Protein AF-A0A1H6WSH9-F1 (afdb_monomer_lite)

Organism: NCBI:txid667676

Radius of gyration: 18.74 Å; chains: 1; bounding box: 51×34×39 Å

pLDDT: mean 75.66, std 18.36, range [35.94, 97.19]

Sequence (98 aa):
MLVAEIARTTGPAGRFTRIPMADYVTALEEAQLPHDVIGLLRCLFTEMLDGRNASVRDGVLRTLGRRPREFGDQARATVVTDVRTPAVEQRNGNGRKL

Structure (mmCIF, N/CA/C/O backbone):
data_AF-A0A1H6WSH9-F1
#
_entry.id   AF-A0A1H6WSH9-F1
#
loop_
_atom_site.group_PDB
_atom_site.id
_atom_site.type_symbol
_atom_site.label_atom_id
_atom_site.label_alt_id
_atom_site.label_comp_id
_atom_site.label_asym_id
_atom_site.label_entity_id
_atom_site.label_seq_id
_atom_site.pdbx_PDB_ins_code
_atom_site.Cartn_x
_atom_site.Cartn_y
_atom_site.Cartn_z
_atom_site.occupancy
_atom_site.B_iso_or_equiv
_atom_site.auth_seq_id
_atom_site.auth_comp_id
_atom_site.auth_asym_id
_atom_site.auth_atom_id
_atom_site.pdbx_PDB_model_num
ATOM 1 N N . MET A 1 1 ? 12.318 7.434 -5.426 1.00 62.56 1 MET A N 1
ATOM 2 C CA . MET A 1 1 ? 11.757 6.090 -5.698 1.00 62.56 1 MET A CA 1
ATOM 3 C C . MET A 1 1 ? 10.289 6.059 -5.306 1.00 62.56 1 MET A C 1
ATOM 5 O O . MET A 1 1 ? 10.003 6.393 -4.180 1.00 62.56 1 MET A O 1
ATOM 9 N N . LEU A 1 2 ? 9.361 5.713 -6.196 1.00 65.81 2 LEU A N 1
ATOM 10 C CA . LEU A 1 2 ? 7.900 5.707 -5.975 1.00 65.81 2 LEU A CA 1
ATOM 11 C C . LEU A 1 2 ? 7.279 7.010 -5.437 1.00 65.81 2 LEU A C 1
ATOM 13 O O . LEU A 1 2 ? 6.724 7.752 -6.230 1.00 65.81 2 LEU A O 1
ATOM 17 N N . VAL A 1 3 ? 7.393 7.326 -4.142 1.00 66.12 3 VAL A N 1
ATOM 18 C CA . VAL A 1 3 ? 6.810 8.538 -3.524 1.00 66.12 3 VAL A CA 1
ATOM 19 C C . VAL A 1 3 ? 7.271 9.799 -4.249 1.00 66.12 3 VAL A C 1
ATOM 21 O O . VAL A 1 3 ? 6.462 10.658 -4.562 1.00 66.12 3 VAL A O 1
ATOM 24 N N . ALA A 1 4 ? 8.558 9.872 -4.601 1.00 68.06 4 ALA A N 1
ATOM 25 C CA . ALA A 1 4 ? 9.093 10.978 -5.394 1.00 68.06 4 ALA A CA 1
ATOM 26 C C . ALA A 1 4 ? 8.579 10.991 -6.849 1.00 68.06 4 ALA A C 1
ATOM 28 O O . ALA A 1 4 ? 8.487 12.059 -7.436 1.00 68.06 4 ALA A O 1
ATOM 29 N N . GLU A 1 5 ? 8.251 9.835 -7.441 1.00 67.31 5 GLU A N 1
ATOM 30 C CA . GLU A 1 5 ? 7.667 9.782 -8.796 1.00 67.31 5 GLU A CA 1
ATOM 31 C C . GLU A 1 5 ? 6.202 10.217 -8.768 1.00 67.31 5 GLU A C 1
ATOM 33 O O . GLU A 1 5 ? 5.799 11.027 -9.593 1.00 67.31 5 GLU A O 1
ATOM 38 N N . ILE A 1 6 ? 5.448 9.774 -7.758 1.00 67.94 6 ILE A N 1
ATOM 39 C CA . ILE A 1 6 ? 4.077 10.218 -7.496 1.00 67.94 6 ILE A CA 1
ATOM 40 C C . ILE A 1 6 ? 4.068 11.733 -7.245 1.00 67.94 6 ILE A C 1
ATOM 42 O O . ILE A 1 6 ? 3.330 12.443 -7.920 1.00 67.94 6 ILE A O 1
ATOM 46 N N . ALA A 1 7 ? 4.970 12.246 -6.392 1.00 70.62 7 ALA A N 1
ATOM 47 C CA . ALA A 1 7 ? 5.139 13.680 -6.121 1.00 70.62 7 ALA A CA 1
ATOM 48 C C . ALA A 1 7 ? 5.299 14.508 -7.400 1.00 70.62 7 ALA A C 1
ATOM 50 O O . ALA A 1 7 ? 4.663 15.545 -7.577 1.00 70.62 7 ALA A O 1
ATOM 51 N N . ARG A 1 8 ? 6.160 14.030 -8.309 1.00 67.69 8 ARG A N 1
ATOM 52 C CA . ARG A 1 8 ? 6.417 14.689 -9.594 1.00 67.69 8 ARG A CA 1
ATOM 53 C C . ARG A 1 8 ? 5.163 14.785 -10.456 1.00 67.69 8 ARG A C 1
ATOM 55 O O . ARG A 1 8 ? 5.064 15.709 -11.253 1.00 67.69 8 ARG A O 1
ATOM 62 N N . THR A 1 9 ? 4.233 13.846 -10.303 1.00 66.94 9 THR A N 1
ATOM 63 C CA . THR A 1 9 ? 3.017 13.766 -11.116 1.00 66.94 9 THR A CA 1
ATOM 64 C C . THR A 1 9 ? 1.762 14.351 -10.461 1.00 66.94 9 THR A C 1
ATOM 66 O O . THR A 1 9 ? 0.858 14.739 -11.192 1.00 66.94 9 THR A O 1
ATOM 69 N N . THR A 1 10 ? 1.679 14.441 -9.126 1.00 67.25 10 THR A N 1
ATOM 70 C CA . THR A 1 10 ? 0.432 14.794 -8.408 1.00 67.25 10 THR A CA 1
ATOM 71 C C . THR A 1 10 ? 0.525 16.012 -7.474 1.00 67.25 10 THR A C 1
ATOM 73 O O . THR A 1 10 ? -0.483 16.369 -6.872 1.00 67.25 10 THR A O 1
ATOM 76 N N . GLY A 1 11 ? 1.690 16.657 -7.318 1.00 64.56 11 GLY A N 1
ATOM 77 C CA . GLY A 1 11 ? 1.906 17.757 -6.353 1.00 64.56 11 GLY A CA 1
ATOM 78 C C . GLY A 1 11 ? 2.705 17.317 -5.114 1.00 64.56 11 GLY A C 1
ATOM 79 O O . GLY A 1 11 ? 3.223 16.200 -5.115 1.00 64.56 11 GLY A O 1
ATOM 80 N N . PRO A 1 12 ? 2.867 18.157 -4.063 1.00 60.66 12 PRO A N 1
ATOM 81 C CA . PRO A 1 12 ? 3.736 17.836 -2.929 1.00 60.66 12 PRO A CA 1
ATOM 82 C C . PRO A 1 12 ? 3.348 16.482 -2.330 1.00 60.66 12 PRO A C 1
ATOM 84 O O . PRO A 1 12 ? 2.279 16.337 -1.740 1.00 60.66 12 PRO A O 1
ATOM 87 N N . ALA A 1 13 ? 4.198 15.469 -2.520 1.00 62.25 13 ALA A N 1
ATOM 88 C CA . ALA A 1 13 ? 3.896 14.144 -2.011 1.00 62.25 13 ALA A CA 1
ATOM 89 C C . ALA A 1 13 ? 3.889 14.180 -0.490 1.00 62.25 13 ALA A C 1
ATOM 91 O O . ALA A 1 13 ? 4.859 14.605 0.143 1.00 62.25 13 ALA A O 1
ATOM 92 N N . GLY A 1 14 ? 2.803 13.671 0.086 1.00 64.81 14 GLY A N 1
ATOM 93 C CA . GLY A 1 14 ? 2.777 13.317 1.493 1.00 64.81 14 GLY A CA 1
ATOM 94 C C . GLY A 1 14 ? 3.954 12.402 1.841 1.00 64.81 14 GLY A C 1
ATOM 95 O O . GLY A 1 14 ? 4.451 11.628 1.015 1.00 64.81 14 GLY A O 1
ATOM 96 N N . ARG A 1 15 ? 4.425 12.496 3.084 1.00 75.44 15 ARG A N 1
ATOM 97 C CA . ARG A 1 15 ? 5.458 11.594 3.591 1.00 75.44 15 ARG A CA 1
ATOM 98 C C . ARG A 1 15 ? 4.874 10.187 3.691 1.00 75.44 15 ARG A C 1
ATOM 100 O O . ARG A 1 15 ? 3.797 10.002 4.250 1.00 75.44 15 ARG A O 1
ATOM 107 N N . PHE A 1 16 ? 5.606 9.194 3.192 1.00 75.56 16 PHE A N 1
ATOM 108 C CA . PHE A 1 16 ? 5.269 7.804 3.476 1.00 75.56 16 PHE A CA 1
ATOM 109 C C . PHE A 1 16 ? 5.517 7.521 4.958 1.00 75.56 16 PHE A C 1
ATOM 111 O O . PHE A 1 16 ? 6.651 7.629 5.434 1.00 75.56 16 PHE A O 1
ATOM 118 N N . THR A 1 17 ? 4.457 7.143 5.662 1.00 84.25 17 THR A N 1
ATOM 119 C CA . THR A 1 17 ? 4.507 6.720 7.059 1.00 84.25 17 THR A CA 1
ATOM 120 C C . THR A 1 17 ? 4.007 5.289 7.132 1.00 84.25 17 THR A C 1
ATOM 122 O O . THR A 1 17 ? 2.945 4.965 6.604 1.00 84.25 17 THR A O 1
ATOM 125 N N . ARG A 1 18 ? 4.784 4.422 7.781 1.00 85.25 18 ARG A N 1
ATOM 126 C CA . ARG A 1 18 ? 4.356 3.054 8.062 1.00 85.25 18 ARG A CA 1
ATOM 127 C C . ARG A 1 18 ? 3.384 3.080 9.235 1.00 85.25 18 ARG A C 1
ATOM 129 O O . ARG A 1 18 ? 3.715 3.648 10.271 1.00 85.25 18 ARG A O 1
ATOM 136 N N . ILE A 1 19 ? 2.239 2.432 9.075 1.00 92.31 19 ILE A N 1
ATOM 137 C CA . ILE A 1 19 ? 1.265 2.231 10.150 1.00 92.31 19 ILE A CA 1
ATOM 138 C C . ILE A 1 19 ? 1.221 0.751 10.560 1.00 92.31 19 ILE A C 1
ATOM 140 O O . ILE A 1 19 ? 1.535 -0.116 9.732 1.00 92.31 19 ILE A O 1
ATOM 144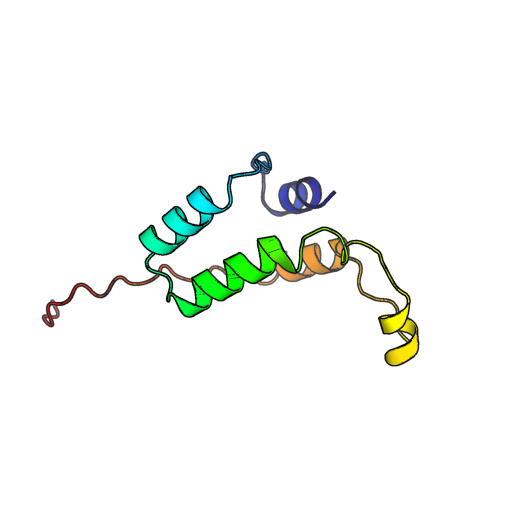 N N . PRO A 1 20 ? 0.882 0.439 11.822 1.00 93.06 20 PRO A N 1
ATOM 145 C CA . PRO A 1 20 ? 0.576 -0.921 12.254 1.00 93.06 20 PRO A CA 1
ATOM 146 C C . PRO A 1 20 ? -0.571 -1.535 11.445 1.00 93.06 20 PRO A C 1
ATOM 148 O O . PRO A 1 20 ? -1.498 -0.846 11.027 1.00 93.06 20 PRO A O 1
ATOM 151 N N . MET A 1 21 ? -0.537 -2.858 11.258 1.00 92.56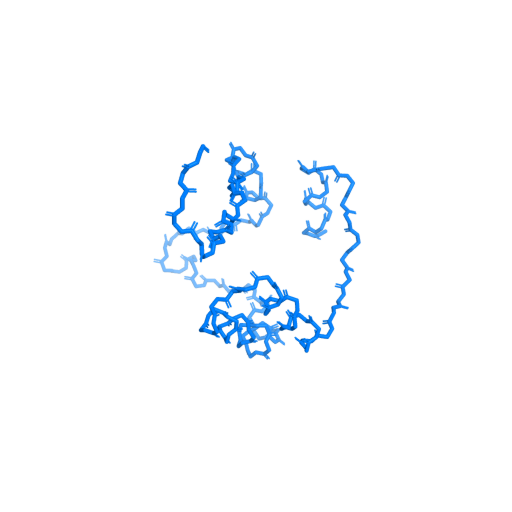 21 MET A N 1
ATOM 152 C CA . MET A 1 21 ? -1.587 -3.561 10.512 1.00 92.56 21 MET A CA 1
ATOM 153 C C . MET A 1 21 ? -2.954 -3.464 11.205 1.00 92.56 21 MET A C 1
ATOM 155 O O . MET A 1 21 ? -3.966 -3.367 10.522 1.00 92.56 21 MET A O 1
ATOM 159 N N . ALA A 1 22 ? -2.987 -3.463 12.542 1.00 93.50 22 ALA A N 1
ATOM 160 C CA . ALA A 1 22 ? -4.226 -3.308 13.306 1.00 93.50 22 ALA A CA 1
ATOM 161 C C . ALA A 1 22 ? -4.913 -1.971 12.987 1.00 93.50 22 ALA A C 1
ATOM 163 O O . ALA A 1 22 ? -6.075 -1.969 12.601 1.00 93.50 22 ALA A O 1
ATOM 164 N N . ASP A 1 23 ? -4.161 -0.869 13.026 1.00 95.25 23 ASP A N 1
ATOM 165 C CA . ASP A 1 23 ? -4.668 0.471 12.710 1.00 95.25 23 ASP A CA 1
ATOM 166 C C . ASP A 1 23 ? -5.184 0.558 11.264 1.00 95.25 23 ASP A C 1
ATOM 168 O O . ASP A 1 23 ? -6.194 1.206 10.998 1.00 95.25 23 ASP A O 1
ATOM 172 N N . TYR A 1 24 ? -4.526 -0.135 10.325 1.00 93.69 24 TYR A N 1
ATOM 173 C CA . TYR A 1 24 ? -4.995 -0.215 8.941 1.00 93.69 24 TYR A CA 1
ATOM 174 C C . TYR A 1 24 ? -6.314 -0.992 8.815 1.00 93.69 24 TYR A C 1
ATOM 176 O O . TYR A 1 24 ? -7.200 -0.540 8.099 1.00 93.69 24 TYR A O 1
ATOM 184 N N . VAL A 1 25 ? -6.480 -2.121 9.521 1.00 95.31 25 VAL A N 1
ATOM 185 C CA . VAL A 1 25 ? -7.756 -2.866 9.539 1.00 95.31 25 VAL A CA 1
ATOM 186 C C . VAL A 1 25 ? -8.876 -2.001 10.104 1.00 95.31 25 VAL A C 1
ATOM 188 O O . VAL A 1 25 ? -9.903 -1.870 9.444 1.00 95.31 25 VAL A O 1
ATOM 191 N N . THR A 1 26 ? -8.658 -1.365 11.258 1.00 96.56 26 THR A N 1
ATOM 192 C CA . THR A 1 26 ? -9.652 -0.489 11.892 1.00 96.56 26 THR A CA 1
ATOM 193 C C . THR A 1 26 ? -10.119 0.603 10.932 1.00 96.56 26 THR A C 1
ATOM 195 O O . THR A 1 26 ? -11.317 0.786 10.742 1.00 96.56 26 THR A O 1
ATOM 198 N N . ALA A 1 27 ? -9.190 1.271 10.240 1.00 95.44 27 ALA A N 1
ATOM 199 C CA . ALA A 1 27 ? -9.537 2.308 9.269 1.00 95.44 27 ALA A CA 1
ATOM 200 C C . ALA A 1 27 ? -10.368 1.777 8.080 1.00 95.44 27 ALA A C 1
ATOM 202 O O . ALA A 1 27 ? -11.230 2.485 7.560 1.00 95.44 27 ALA A O 1
ATOM 203 N N . LEU A 1 28 ? -10.131 0.537 7.628 1.00 95.81 28 LEU A N 1
ATOM 204 C CA . LEU A 1 28 ? -10.919 -0.081 6.552 1.00 95.81 28 LEU A CA 1
ATOM 205 C C . L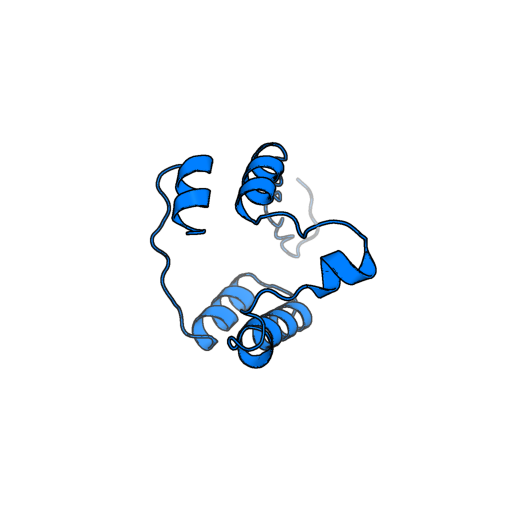EU A 1 28 ? -12.318 -0.508 7.023 1.00 95.81 28 LEU A C 1
ATOM 207 O O . LEU A 1 28 ? -13.272 -0.419 6.248 1.00 95.81 28 LEU A O 1
ATOM 211 N N . GLU A 1 29 ? -12.444 -0.954 8.274 1.00 95.44 29 GLU A N 1
ATOM 212 C CA . GLU A 1 29 ? -13.730 -1.268 8.906 1.00 95.44 29 GLU A CA 1
ATOM 213 C C . GLU A 1 29 ? -14.577 -0.003 9.096 1.00 95.44 29 GLU A C 1
ATOM 215 O O . GLU A 1 29 ? -15.760 0.002 8.757 1.00 95.44 29 GLU A O 1
ATOM 220 N N . GLU A 1 30 ? -13.967 1.098 9.547 1.00 96.56 30 GLU A N 1
ATOM 221 C CA . GLU A 1 30 ? -14.610 2.417 9.642 1.00 96.56 30 GLU A CA 1
ATOM 222 C C . GLU A 1 30 ? -15.057 2.943 8.271 1.00 96.56 30 GLU A C 1
ATOM 224 O O . GLU A 1 30 ? -16.115 3.561 8.152 1.00 96.56 30 GLU A O 1
ATOM 229 N N . ALA A 1 31 ? -14.292 2.643 7.216 1.00 95.44 31 ALA A N 1
ATOM 230 C CA . ALA A 1 31 ? -14.667 2.913 5.828 1.00 95.44 31 ALA A CA 1
ATOM 231 C C . ALA A 1 31 ? -15.725 1.937 5.269 1.00 95.44 31 ALA A C 1
ATOM 233 O O . ALA A 1 31 ? -16.120 2.066 4.109 1.00 95.44 31 ALA A O 1
ATOM 234 N N . GLN A 1 32 ? -16.199 0.986 6.082 1.00 96.12 32 GLN A N 1
ATOM 235 C CA . GLN A 1 32 ? -17.252 0.017 5.769 1.00 96.12 32 GLN A CA 1
ATOM 236 C C . GLN A 1 32 ? -16.946 -0.870 4.557 1.00 96.12 32 GLN A C 1
ATOM 238 O O . GLN A 1 32 ? -17.847 -1.253 3.805 1.00 96.12 32 GLN A O 1
ATOM 243 N N . LEU A 1 33 ? -15.672 -1.222 4.357 1.00 95.69 33 LEU A N 1
ATOM 244 C CA . LEU A 1 33 ? -15.324 -2.202 3.337 1.00 95.69 33 LEU A CA 1
ATOM 245 C C . LEU A 1 33 ? -15.853 -3.597 3.719 1.00 95.69 33 LEU A C 1
ATOM 247 O O . LEU A 1 33 ? -15.873 -3.958 4.897 1.00 95.69 33 LEU A O 1
ATOM 251 N N . PRO A 1 34 ? -16.227 -4.422 2.727 1.00 97.19 34 PRO A N 1
ATOM 252 C CA . PRO A 1 34 ? -16.574 -5.817 2.961 1.00 97.19 34 PRO A CA 1
ATOM 253 C C . PRO A 1 34 ? -15.454 -6.600 3.670 1.00 97.19 34 PRO A C 1
ATOM 255 O O . PRO A 1 34 ? -14.268 -6.433 3.373 1.00 97.19 34 PRO A O 1
ATOM 258 N N . HIS A 1 35 ? -15.824 -7.483 4.602 1.00 93.25 35 HIS A N 1
ATOM 259 C CA . HIS A 1 35 ? -14.865 -8.236 5.424 1.00 93.25 35 HIS A CA 1
ATOM 260 C C . HIS A 1 35 ? -13.919 -9.134 4.614 1.00 93.25 35 HIS A C 1
ATOM 262 O O . HIS A 1 35 ? -12.774 -9.345 5.015 1.00 93.25 35 HIS A O 1
ATOM 268 N N . ASP A 1 36 ? -14.373 -9.659 3.479 1.00 94.44 36 ASP A N 1
ATOM 269 C CA . ASP A 1 36 ? -13.560 -10.433 2.541 1.00 94.44 36 ASP A CA 1
ATOM 270 C C . ASP A 1 36 ? -12.466 -9.570 1.896 1.00 94.44 36 ASP A C 1
ATOM 272 O O . ASP A 1 36 ? -11.310 -9.994 1.825 1.00 94.44 36 ASP A O 1
ATOM 276 N N . VAL A 1 37 ? -12.788 -8.328 1.524 1.00 95.81 37 VAL A N 1
ATOM 277 C CA . VAL A 1 37 ? -11.813 -7.357 1.006 1.00 95.81 37 VAL A CA 1
ATOM 278 C C . VAL A 1 37 ? -10.788 -6.987 2.080 1.00 95.81 37 VAL A C 1
ATOM 280 O O . VAL A 1 37 ? -9.587 -6.978 1.808 1.00 95.81 37 VAL A O 1
ATOM 283 N N . ILE A 1 38 ? -11.229 -6.739 3.315 1.00 95.50 38 ILE A N 1
ATOM 284 C CA . ILE A 1 38 ? -10.331 -6.454 4.448 1.00 95.50 38 ILE A CA 1
ATOM 285 C C . ILE A 1 38 ? -9.410 -7.653 4.720 1.00 95.50 38 ILE A C 1
ATOM 287 O O . ILE A 1 38 ? -8.201 -7.489 4.907 1.00 95.50 38 ILE A O 1
ATOM 291 N N . GLY A 1 39 ? -9.961 -8.869 4.690 1.00 94.38 39 GLY A N 1
ATOM 292 C CA . GLY A 1 39 ? -9.205 -10.111 4.839 1.00 94.38 39 GLY A CA 1
ATOM 293 C C . GLY A 1 39 ? -8.134 -10.282 3.761 1.00 94.38 39 GLY A C 1
ATOM 294 O O . GLY A 1 39 ? -6.987 -10.596 4.089 1.00 94.38 39 GLY A O 1
ATOM 295 N N . LEU A 1 40 ? -8.481 -10.011 2.498 1.00 94.00 40 LEU A N 1
ATOM 296 C CA . LEU A 1 40 ? -7.547 -10.030 1.373 1.00 94.00 40 LEU A CA 1
ATOM 297 C C . LEU A 1 40 ? -6.419 -9.009 1.557 1.00 94.00 40 LEU A C 1
ATOM 299 O O . LEU A 1 40 ? -5.251 -9.361 1.406 1.00 94.00 40 LEU A O 1
ATOM 303 N N . LEU A 1 41 ? -6.749 -7.759 1.898 1.00 94.06 41 LEU A N 1
ATOM 304 C CA . LEU A 1 41 ? -5.754 -6.700 2.091 1.00 94.06 41 LEU A CA 1
ATOM 305 C C . LEU A 1 41 ? -4.798 -7.029 3.240 1.00 94.06 41 LEU A C 1
ATOM 307 O O . LEU A 1 41 ? -3.588 -6.856 3.096 1.00 94.06 41 LEU A O 1
ATOM 311 N N . ARG A 1 42 ? -5.313 -7.570 4.350 1.00 93.38 42 ARG A N 1
ATOM 312 C CA . ARG A 1 42 ? -4.480 -8.060 5.454 1.00 93.38 42 ARG A CA 1
ATOM 313 C C . ARG A 1 42 ? -3.501 -9.127 4.971 1.00 93.38 42 ARG A C 1
ATOM 315 O O . ARG A 1 42 ? -2.301 -8.934 5.123 1.00 93.38 42 ARG A O 1
ATOM 322 N N . CYS A 1 43 ? -3.999 -10.192 4.338 1.00 91.50 43 CYS A N 1
ATOM 323 C CA . CYS A 1 43 ? -3.166 -11.275 3.805 1.00 91.50 43 CYS A CA 1
ATOM 324 C C . CYS A 1 43 ? -2.092 -10.743 2.837 1.00 91.50 43 CYS A C 1
ATOM 326 O O . CYS A 1 43 ? -0.908 -11.054 2.976 1.00 91.50 43 CYS A O 1
ATOM 328 N N . LEU A 1 44 ? -2.472 -9.860 1.909 1.00 91.19 44 LEU A N 1
ATOM 329 C CA . LEU A 1 44 ? -1.550 -9.255 0.950 1.00 91.19 44 LEU A CA 1
ATOM 330 C C . LEU A 1 44 ? -0.386 -8.537 1.651 1.00 91.19 44 LEU A C 1
ATOM 332 O O . LEU A 1 44 ? 0.770 -8.753 1.289 1.00 91.19 44 LEU A O 1
ATOM 336 N N . PHE A 1 45 ? -0.671 -7.707 2.658 1.00 89.31 45 PHE A N 1
ATOM 337 C CA . PHE A 1 45 ? 0.351 -6.900 3.327 1.00 89.31 45 PHE A CA 1
ATOM 338 C C . PHE A 1 45 ? 1.170 -7.656 4.377 1.00 89.31 45 PHE A C 1
ATOM 340 O O . PHE A 1 45 ? 2.307 -7.258 4.630 1.00 89.31 45 PHE A O 1
ATOM 347 N N . THR A 1 46 ? 0.644 -8.727 4.975 1.00 87.31 46 THR A N 1
ATOM 348 C CA . THR A 1 46 ? 1.364 -9.482 6.015 1.00 87.31 46 THR A CA 1
ATOM 349 C C . THR A 1 46 ? 2.062 -10.731 5.497 1.00 87.31 46 THR A C 1
ATOM 351 O O . THR A 1 46 ? 3.108 -11.093 6.025 1.00 87.31 46 THR A O 1
ATOM 354 N N . GLU A 1 47 ? 1.507 -11.394 4.483 1.00 86.62 47 GLU A N 1
ATOM 355 C CA . GLU A 1 47 ? 1.994 -12.697 4.016 1.00 86.62 47 GLU A CA 1
ATOM 356 C C . GLU A 1 47 ? 2.657 -12.612 2.641 1.00 86.62 47 GLU A C 1
ATOM 358 O O . GLU A 1 47 ? 3.657 -13.286 2.390 1.00 86.62 47 GLU A O 1
ATOM 363 N N . MET A 1 48 ? 2.118 -11.790 1.734 1.00 83.12 48 MET A N 1
ATOM 364 C CA . MET A 1 48 ? 2.592 -11.739 0.348 1.00 83.12 48 MET A CA 1
ATOM 365 C C . MET A 1 48 ? 3.638 -10.641 0.120 1.00 83.12 48 MET A C 1
ATOM 367 O O . MET A 1 48 ? 4.611 -10.844 -0.603 1.00 83.12 48 MET A O 1
ATOM 371 N N . LEU A 1 49 ? 3.476 -9.473 0.737 1.00 83.25 49 LEU A N 1
ATOM 372 C CA . LEU A 1 49 ? 4.403 -8.342 0.620 1.00 83.25 49 LEU A CA 1
ATOM 373 C C . LEU A 1 49 ? 5.425 -8.294 1.768 1.00 83.25 49 LEU A C 1
ATOM 375 O O . LEU A 1 49 ? 5.928 -7.231 2.121 1.00 83.25 49 LEU A O 1
ATOM 379 N N . ASP A 1 50 ? 5.790 -9.460 2.300 1.00 81.38 50 ASP A N 1
ATOM 380 C CA . ASP A 1 50 ? 6.807 -9.638 3.348 1.00 81.38 50 ASP A CA 1
ATOM 381 C C . ASP A 1 50 ? 8.259 -9.412 2.866 1.00 81.38 50 ASP A C 1
ATOM 383 O O . ASP A 1 50 ? 9.207 -9.495 3.645 1.00 81.38 50 ASP A O 1
ATOM 387 N N . GLY A 1 51 ? 8.442 -9.108 1.577 1.00 80.19 51 GLY A N 1
ATOM 388 C CA . GLY A 1 51 ? 9.736 -8.870 0.938 1.00 80.19 51 GLY A CA 1
ATOM 389 C C . GLY A 1 51 ? 10.220 -10.017 0.051 1.00 80.19 51 GLY A C 1
ATOM 390 O O . GLY A 1 51 ? 11.048 -9.777 -0.830 1.00 80.19 51 GLY A O 1
ATOM 391 N N . ARG A 1 52 ? 9.656 -11.231 0.161 1.00 81.56 52 ARG A N 1
ATOM 392 C CA . ARG A 1 52 ? 10.015 -12.356 -0.733 1.00 81.56 52 ARG A CA 1
ATOM 393 C C . ARG A 1 52 ? 9.750 -12.050 -2.210 1.00 81.56 52 ARG A C 1
ATOM 395 O O . ARG A 1 52 ? 10.441 -12.568 -3.086 1.00 81.56 52 ARG A O 1
ATOM 402 N N . ASN A 1 53 ? 8.802 -11.154 -2.478 1.00 79.25 53 ASN A N 1
ATOM 403 C CA . ASN A 1 53 ? 8.407 -10.719 -3.818 1.00 79.25 53 ASN A CA 1
ATOM 404 C C . ASN A 1 53 ? 9.101 -9.425 -4.297 1.00 79.25 53 ASN A C 1
ATOM 406 O O . ASN A 1 53 ? 8.713 -8.867 -5.318 1.00 79.25 53 ASN A O 1
ATOM 410 N N . ALA A 1 54 ? 10.129 -8.932 -3.593 1.00 81.31 54 ALA A N 1
ATOM 411 C CA . ALA A 1 54 ? 10.761 -7.642 -3.900 1.00 81.31 54 ALA A CA 1
ATOM 412 C C . ALA A 1 54 ? 11.872 -7.697 -4.972 1.00 81.31 54 ALA A C 1
ATOM 414 O O . ALA A 1 54 ? 12.389 -6.655 -5.374 1.00 81.31 54 ALA A O 1
ATOM 415 N N . SER A 1 55 ? 12.269 -8.891 -5.429 1.00 79.75 55 SER A N 1
ATOM 416 C CA . SER A 1 55 ? 13.350 -9.054 -6.413 1.00 79.75 55 SER A CA 1
ATOM 417 C C . SER A 1 55 ? 12.820 -9.192 -7.839 1.00 79.75 55 SER A C 1
ATOM 419 O O . SER A 1 55 ? 11.912 -9.978 -8.107 1.00 79.75 55 SER A O 1
ATOM 421 N N . VAL A 1 56 ? 13.426 -8.455 -8.773 1.00 80.75 56 VAL A N 1
ATOM 422 C CA . VAL A 1 56 ? 13.121 -8.589 -10.201 1.00 80.75 56 VAL A CA 1
ATOM 423 C C . VAL A 1 56 ? 13.641 -9.935 -10.706 1.00 80.75 56 VAL A C 1
ATOM 425 O O . VAL A 1 56 ? 14.774 -10.330 -10.427 1.00 80.75 56 VAL A O 1
ATOM 428 N N . ARG A 1 57 ? 12.802 -10.638 -11.470 1.00 83.31 57 ARG A N 1
ATOM 429 C CA . ARG A 1 57 ? 13.126 -11.905 -12.136 1.00 83.31 57 ARG A CA 1
ATOM 430 C C . ARG A 1 57 ? 12.883 -11.784 -13.639 1.00 83.31 57 ARG A C 1
ATOM 432 O O . ARG A 1 57 ? 12.105 -10.949 -14.092 1.00 83.31 57 ARG A O 1
ATOM 439 N N . ASP A 1 58 ? 13.522 -12.648 -14.415 1.00 84.62 58 ASP A N 1
ATOM 440 C CA . ASP A 1 58 ? 13.471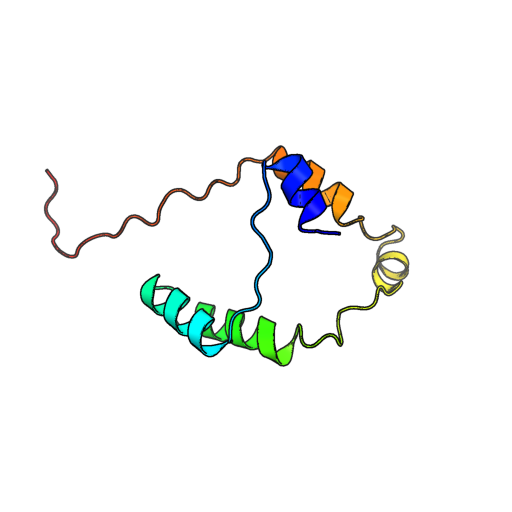 -12.649 -15.882 1.00 84.62 58 ASP A CA 1
ATOM 441 C C . ASP A 1 58 ? 12.232 -13.354 -16.470 1.00 84.62 58 ASP A C 1
ATOM 443 O O . ASP A 1 58 ? 12.071 -13.409 -17.689 1.00 84.62 58 ASP A O 1
ATOM 447 N N . GLY A 1 59 ? 11.334 -13.875 -15.625 1.00 86.06 59 GLY A N 1
ATOM 448 C CA . GLY A 1 59 ? 10.199 -14.702 -16.048 1.00 86.06 59 GLY A CA 1
ATOM 449 C C . GLY A 1 59 ? 9.291 -14.038 -17.089 1.00 86.06 59 GLY A C 1
ATOM 450 O O . GLY A 1 59 ? 8.842 -14.709 -18.017 1.00 86.06 59 GLY A O 1
ATOM 451 N N . VAL A 1 60 ? 9.081 -12.719 -17.002 1.00 88.06 60 VAL A N 1
ATOM 452 C CA . VAL A 1 60 ? 8.313 -11.954 -18.005 1.00 88.06 60 VAL A CA 1
ATOM 453 C C . VAL A 1 60 ? 9.005 -11.979 -19.369 1.00 88.06 60 VAL A C 1
ATOM 455 O O . VAL A 1 60 ? 8.353 -12.246 -20.376 1.00 88.06 60 VAL A O 1
ATOM 458 N N . LEU A 1 61 ? 10.326 -11.771 -19.398 1.00 88.44 61 LEU A N 1
ATOM 459 C CA . LEU A 1 61 ? 11.111 -11.806 -20.630 1.00 88.44 61 LEU A CA 1
ATOM 460 C C . LEU A 1 61 ? 11.098 -13.201 -21.253 1.00 88.44 61 LEU A C 1
ATOM 462 O O . LEU A 1 61 ? 10.862 -13.321 -22.451 1.00 88.44 61 LEU A O 1
ATOM 466 N N . ARG A 1 62 ? 11.297 -14.250 -20.447 1.00 87.81 62 ARG A N 1
ATOM 467 C CA . ARG A 1 62 ? 11.322 -15.626 -20.962 1.00 87.81 62 ARG A CA 1
ATOM 468 C C . ARG A 1 62 ? 9.963 -16.105 -21.471 1.00 87.81 62 ARG A C 1
ATOM 470 O O . ARG A 1 62 ? 9.921 -16.892 -22.405 1.00 87.81 62 ARG A O 1
ATOM 477 N N . THR A 1 63 ? 8.870 -15.652 -20.856 1.00 91.25 63 THR A N 1
ATOM 478 C CA . THR A 1 63 ? 7.514 -16.127 -21.185 1.00 91.25 63 THR A CA 1
ATOM 479 C C . THR A 1 63 ? 6.885 -15.327 -22.321 1.00 91.25 63 THR A C 1
ATOM 481 O O . THR A 1 63 ? 6.223 -15.897 -23.180 1.00 91.25 63 THR A O 1
ATOM 484 N N . LEU A 1 64 ? 7.070 -14.004 -22.329 1.00 90.44 64 LEU A N 1
ATOM 485 C CA . LEU A 1 64 ? 6.380 -13.097 -23.253 1.00 90.44 64 LEU A CA 1
ATOM 486 C C . LEU A 1 64 ? 7.306 -12.480 -24.311 1.00 90.44 64 LEU A C 1
ATOM 488 O O . LEU A 1 64 ? 6.842 -11.677 -25.116 1.00 90.44 64 LEU A O 1
ATOM 492 N N . GLY A 1 65 ? 8.611 -12.776 -24.288 1.00 90.38 65 GLY A N 1
ATOM 493 C CA . GLY A 1 65 ? 9.592 -12.249 -25.249 1.00 90.38 65 GLY A CA 1
ATOM 494 C C . GLY A 1 65 ? 9.851 -10.740 -25.147 1.00 90.38 65 GLY A C 1
ATOM 495 O O . GLY A 1 65 ? 10.571 -10.179 -25.969 1.00 90.38 65 GLY A O 1
ATOM 496 N N . ARG A 1 66 ? 9.285 -10.062 -24.141 1.00 88.19 66 ARG A N 1
ATOM 497 C CA . ARG A 1 66 ? 9.438 -8.620 -23.906 1.00 88.19 66 ARG A CA 1
ATOM 498 C C . ARG A 1 66 ? 9.863 -8.341 -22.474 1.00 88.19 66 ARG A C 1
ATOM 500 O O . ARG A 1 66 ? 9.495 -9.072 -21.557 1.00 88.19 66 ARG A O 1
ATOM 507 N N . ARG A 1 67 ? 10.598 -7.249 -22.259 1.00 83.31 67 ARG A N 1
ATOM 508 C CA . ARG A 1 67 ? 10.947 -6.815 -20.901 1.00 83.31 67 ARG A CA 1
ATOM 509 C C . ARG A 1 67 ? 9.694 -6.385 -20.121 1.00 83.31 67 ARG A C 1
ATOM 511 O O . ARG A 1 67 ? 8.761 -5.850 -20.731 1.00 83.31 67 ARG A O 1
ATOM 518 N N . PRO A 1 68 ? 9.655 -6.607 -18.793 1.00 83.62 68 PRO A N 1
ATOM 519 C CA . PRO A 1 68 ? 8.639 -5.994 -17.950 1.00 83.62 68 PRO A CA 1
ATOM 520 C C . PRO A 1 68 ? 8.712 -4.471 -18.088 1.00 83.62 68 PRO A C 1
ATOM 522 O O . PRO A 1 68 ? 9.783 -3.903 -18.293 1.00 83.62 68 PRO A O 1
ATOM 525 N N . ARG A 1 69 ? 7.552 -3.820 -18.016 1.00 83.88 69 ARG A N 1
ATOM 526 C CA . ARG A 1 69 ? 7.473 -2.360 -18.031 1.00 83.88 69 ARG A CA 1
ATOM 527 C C . ARG A 1 69 ? 8.043 -1.820 -16.720 1.00 83.88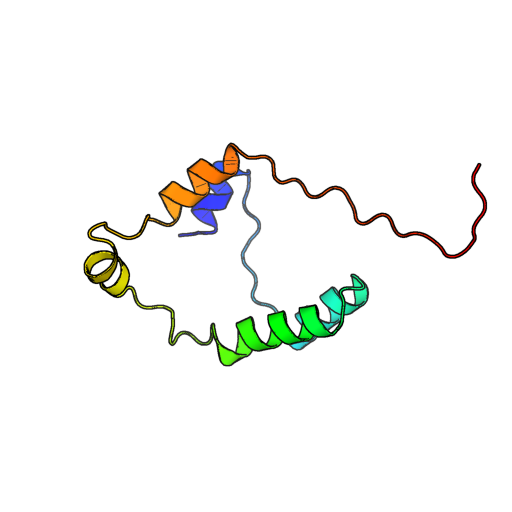 69 ARG A C 1
ATOM 529 O O . ARG A 1 69 ? 7.698 -2.325 -15.654 1.00 83.88 69 ARG A O 1
ATOM 536 N N . GLU A 1 70 ? 8.850 -0.770 -16.808 1.00 83.19 70 GLU A N 1
ATOM 537 C CA . GLU A 1 70 ? 9.332 -0.057 -15.630 1.00 83.19 70 GLU A CA 1
ATOM 538 C C . GLU A 1 70 ? 8.180 0.664 -14.923 1.00 83.19 70 GLU A C 1
ATOM 540 O O . GLU A 1 70 ? 7.284 1.232 -15.553 1.00 83.19 70 GLU A O 1
ATOM 545 N N . PHE A 1 71 ? 8.206 0.682 -13.590 1.00 77.00 71 PHE A N 1
ATOM 546 C CA . PHE A 1 71 ? 7.120 1.280 -12.811 1.00 77.00 71 PHE A CA 1
ATOM 547 C C . PHE A 1 71 ? 6.917 2.771 -13.137 1.00 77.00 71 PHE A C 1
ATOM 549 O O . PHE A 1 71 ? 5.783 3.239 -13.196 1.00 77.00 71 PHE A O 1
ATOM 556 N N . GLY A 1 72 ? 7.999 3.519 -13.389 1.00 78.69 72 GLY A N 1
ATOM 557 C CA . GLY A 1 72 ? 7.921 4.941 -13.753 1.00 78.69 72 GLY A CA 1
ATOM 558 C C . GLY A 1 72 ? 7.171 5.180 -15.067 1.00 78.69 72 GLY A C 1
ATOM 559 O O . GLY A 1 72 ? 6.343 6.086 -15.153 1.00 78.69 72 GLY A O 1
ATOM 560 N N . ASP A 1 73 ? 7.381 4.314 -16.059 1.00 80.75 73 ASP A N 1
ATOM 561 C CA . ASP A 1 73 ? 6.667 4.386 -17.337 1.00 80.75 73 ASP A CA 1
ATOM 562 C C . ASP A 1 73 ? 5.179 4.065 -17.169 1.00 80.75 73 ASP A C 1
ATOM 564 O O . ASP A 1 73 ? 4.333 4.642 -17.854 1.00 80.75 73 ASP A O 1
ATOM 568 N N . GLN A 1 74 ? 4.836 3.158 -16.247 1.00 78.38 74 GLN A N 1
ATOM 569 C CA . GLN A 1 74 ? 3.442 2.886 -15.900 1.00 78.38 74 GLN A CA 1
ATOM 570 C C . GLN A 1 74 ? 2.800 4.071 -15.169 1.00 78.38 74 GLN A C 1
ATOM 572 O O . GLN A 1 74 ? 1.700 4.475 -15.533 1.00 78.38 74 GLN A O 1
ATOM 577 N N . ALA A 1 75 ? 3.480 4.653 -14.178 1.00 74.88 75 ALA A N 1
ATOM 578 C CA . ALA A 1 75 ? 2.967 5.788 -13.412 1.00 74.88 75 ALA A CA 1
ATOM 579 C C . ALA A 1 75 ? 2.626 6.979 -14.323 1.00 74.88 75 ALA A C 1
ATOM 581 O O . ALA A 1 75 ? 1.544 7.550 -14.212 1.00 74.88 75 ALA A O 1
ATOM 582 N N . ARG A 1 76 ? 3.498 7.292 -15.289 1.00 74.38 76 ARG A N 1
ATOM 583 C CA . ARG A 1 76 ? 3.266 8.357 -16.280 1.00 74.38 76 ARG A CA 1
ATOM 584 C C . ARG A 1 76 ? 2.070 8.080 -17.189 1.00 74.38 76 ARG A C 1
ATOM 586 O O . ARG A 1 76 ? 1.354 9.012 -17.536 1.00 74.38 76 ARG A O 1
ATOM 593 N N . ALA A 1 77 ? 1.837 6.820 -17.558 1.00 75.31 77 ALA A N 1
ATOM 594 C CA . ALA A 1 77 ? 0.691 6.436 -18.380 1.00 75.31 77 ALA A CA 1
ATOM 595 C C . ALA A 1 77 ? -0.642 6.527 -17.611 1.00 75.31 77 ALA A C 1
ATOM 597 O O . ALA A 1 77 ? -1.649 6.938 -18.184 1.00 75.31 77 ALA A O 1
ATOM 598 N N . THR A 1 78 ? -0.658 6.185 -16.317 1.00 66.75 78 THR A N 1
ATOM 599 C CA . THR A 1 78 ? -1.880 6.214 -15.492 1.00 66.75 78 THR A CA 1
ATOM 600 C C . THR A 1 78 ? -2.346 7.636 -15.177 1.00 66.75 78 THR A C 1
ATOM 602 O O . THR A 1 78 ? -3.544 7.859 -15.106 1.00 66.75 78 THR A O 1
ATOM 605 N N . VAL A 1 79 ? -1.445 8.619 -15.058 1.00 59.75 79 VAL A N 1
ATOM 606 C CA . VAL A 1 79 ? -1.812 10.035 -14.806 1.00 59.75 79 VAL A CA 1
ATOM 607 C C . VAL A 1 79 ? -2.700 10.616 -15.916 1.00 59.75 79 VAL A C 1
ATOM 609 O O . VAL A 1 79 ? -3.475 11.534 -15.676 1.00 59.75 79 VAL A O 1
ATOM 612 N N . VAL A 1 80 ? -2.637 10.051 -17.124 1.00 52.38 80 VAL A N 1
ATOM 613 C CA . VAL A 1 80 ? -3.498 10.436 -18.254 1.00 52.38 80 VAL A CA 1
ATOM 614 C C . VAL A 1 80 ? -4.924 9.873 -18.109 1.00 52.38 80 VAL A C 1
ATOM 616 O O . VAL A 1 80 ? -5.853 10.370 -18.737 1.00 52.38 80 VAL A O 1
ATOM 619 N N . THR A 1 81 ? -5.124 8.866 -17.255 1.00 48.97 81 THR A N 1
ATOM 620 C CA . THR A 1 81 ? -6.433 8.270 -16.960 1.00 48.97 81 THR A CA 1
ATOM 621 C C . THR A 1 81 ? -6.868 8.725 -15.566 1.00 48.97 81 THR A C 1
ATOM 623 O O . THR A 1 81 ? -6.467 8.131 -14.569 1.00 48.97 81 THR A O 1
ATOM 626 N N . ASP A 1 82 ? -7.669 9.790 -15.477 1.00 44.00 82 ASP A N 1
ATOM 627 C CA . ASP A 1 82 ? -8.284 10.269 -14.225 1.00 44.00 82 ASP A CA 1
ATOM 628 C C . ASP A 1 82 ? -9.274 9.212 -13.691 1.00 44.00 82 ASP A C 1
ATOM 630 O O . ASP A 1 82 ? -10.488 9.342 -13.814 1.00 44.00 82 ASP A O 1
ATOM 634 N N . VAL A 1 83 ? -8.765 8.115 -13.116 1.00 54.19 83 VAL A N 1
ATOM 635 C CA . VAL A 1 83 ? -9.539 7.197 -12.269 1.00 54.19 83 VAL A CA 1
ATOM 636 C C . VAL A 1 83 ? -9.696 7.883 -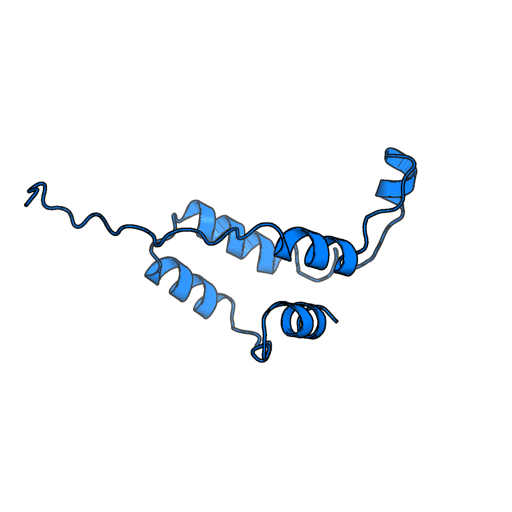10.920 1.00 54.19 83 VAL A C 1
ATOM 638 O O . VAL A 1 83 ? -9.043 7.562 -9.929 1.00 54.19 83 VAL A O 1
ATOM 641 N N . ARG A 1 84 ? -10.555 8.895 -10.895 1.00 50.31 84 ARG A N 1
ATOM 642 C CA . ARG A 1 84 ? -11.129 9.397 -9.657 1.00 50.31 84 ARG A CA 1
ATOM 643 C C . ARG A 1 84 ? -12.379 8.566 -9.414 1.00 50.31 84 ARG A C 1
ATOM 645 O O . ARG A 1 84 ? -13.386 8.743 -10.091 1.00 50.31 84 ARG A O 1
ATOM 652 N N . THR A 1 85 ? -12.306 7.609 -8.496 1.00 39.50 85 THR A N 1
ATOM 653 C CA . THR A 1 85 ? -13.505 6.897 -8.045 1.00 39.50 85 THR A CA 1
ATOM 654 C C . THR A 1 85 ? -14.476 7.937 -7.467 1.00 39.50 85 THR A C 1
ATOM 656 O O . THR A 1 85 ? -14.058 8.697 -6.586 1.00 39.50 85 THR A O 1
ATOM 659 N N . PRO A 1 86 ? -15.734 8.042 -7.939 1.00 39.41 86 PRO A N 1
ATOM 660 C CA . PRO A 1 86 ? -16.716 8.883 -7.270 1.00 39.41 86 PRO A CA 1
ATOM 661 C C . PRO A 1 86 ? -16.968 8.343 -5.857 1.00 39.41 86 PRO A C 1
ATOM 663 O O . PRO A 1 86 ? -16.846 7.143 -5.608 1.00 39.41 86 PRO A O 1
ATOM 666 N N . ALA A 1 87 ? -17.261 9.255 -4.929 1.00 43.03 87 ALA A N 1
ATOM 667 C CA . ALA A 1 87 ? -17.498 8.954 -3.523 1.00 43.03 87 ALA A CA 1
ATOM 668 C C . ALA A 1 87 ? -18.505 7.805 -3.358 1.00 43.03 87 ALA A C 1
ATOM 670 O O . ALA A 1 87 ? -19.521 7.761 -4.049 1.00 43.03 87 ALA A O 1
ATOM 671 N N . VAL A 1 88 ? -18.216 6.893 -2.427 1.00 46.78 88 VAL A N 1
ATOM 672 C CA . VAL A 1 88 ? -19.154 5.854 -1.996 1.00 46.78 88 VAL A CA 1
ATOM 673 C C . VAL A 1 88 ? -20.410 6.556 -1.480 1.00 46.78 88 VAL A C 1
ATOM 675 O O . VAL A 1 88 ? -20.384 7.190 -0.425 1.00 46.78 88 VAL A O 1
ATOM 678 N N . GLU A 1 89 ? -21.494 6.501 -2.253 1.00 40.12 89 GLU A N 1
ATOM 679 C CA . GLU A 1 89 ? -22.790 7.024 -1.836 1.00 40.12 89 GLU A CA 1
ATOM 680 C C . GLU A 1 89 ? -23.319 6.132 -0.716 1.00 40.12 89 GLU A C 1
ATOM 682 O O . GLU A 1 89 ? -23.791 5.013 -0.930 1.00 40.12 89 GLU A O 1
ATOM 687 N N . GLN A 1 90 ? -23.186 6.631 0.509 1.00 48.06 90 GLN A N 1
ATOM 688 C CA . GLN A 1 90 ? -23.770 6.030 1.692 1.00 48.06 90 GLN A CA 1
ATOM 689 C C . GLN A 1 90 ? -25.288 6.132 1.577 1.00 48.06 90 GLN A C 1
ATOM 691 O O . GLN A 1 90 ? -25.892 7.142 1.935 1.00 48.06 90 GLN A O 1
ATOM 696 N N . ARG A 1 91 ? -25.916 5.078 1.049 1.00 38.00 91 ARG A N 1
ATOM 697 C CA . ARG A 1 91 ? -27.369 4.931 1.039 1.00 38.00 91 ARG A CA 1
ATOM 698 C C . ARG A 1 91 ? -27.835 4.715 2.477 1.00 38.00 91 ARG A C 1
ATOM 700 O O . ARG A 1 91 ? -27.926 3.591 2.964 1.00 38.00 91 ARG A O 1
ATOM 707 N N . ASN A 1 92 ? -28.130 5.807 3.165 1.00 46.66 92 ASN A N 1
ATOM 708 C CA . ASN A 1 92 ? -28.807 5.798 4.448 1.00 46.66 92 ASN A CA 1
ATOM 709 C C . ASN A 1 92 ? -30.165 5.089 4.303 1.00 46.66 92 ASN A C 1
ATOM 711 O O . ASN A 1 92 ? -30.964 5.365 3.407 1.00 46.66 92 ASN A O 1
ATOM 715 N N . GLY A 1 93 ? -30.380 4.103 5.176 1.00 45.59 93 GLY A N 1
ATOM 716 C CA . GLY A 1 93 ? -31.466 3.127 5.136 1.00 45.59 93 GLY A CA 1
ATOM 717 C C . GLY A 1 93 ? -32.850 3.684 5.459 1.00 45.59 93 GLY A C 1
ATOM 718 O O . GLY A 1 93 ? -33.521 3.172 6.347 1.00 45.59 93 GLY A O 1
ATOM 719 N N . ASN A 1 94 ? -33.316 4.696 4.732 1.00 48.53 94 ASN A N 1
ATOM 720 C CA . ASN A 1 94 ? -34.721 5.071 4.753 1.00 48.53 94 ASN A CA 1
ATOM 721 C C . ASN A 1 94 ? -35.176 5.482 3.351 1.00 48.53 94 ASN A C 1
ATOM 723 O O . ASN A 1 94 ? -34.834 6.551 2.855 1.00 48.53 94 ASN A O 1
ATOM 727 N N . GLY A 1 95 ? -35.919 4.593 2.690 1.00 44.53 95 GLY A N 1
ATOM 728 C CA . GLY A 1 95 ? -36.366 4.735 1.306 1.00 44.53 95 GLY A CA 1
ATOM 729 C C . GLY A 1 95 ? -37.388 5.850 1.085 1.00 44.53 95 GLY A C 1
ATOM 730 O O . GLY A 1 95 ? -38.539 5.565 0.762 1.00 44.53 95 GLY A O 1
ATOM 731 N N . ARG A 1 96 ? -36.978 7.117 1.185 1.00 35.94 96 ARG A N 1
ATOM 732 C CA . ARG A 1 96 ? -37.757 8.260 0.697 1.00 35.94 96 ARG A CA 1
ATOM 733 C C . ARG A 1 96 ? -36.878 9.207 -0.113 1.00 35.94 96 ARG A C 1
ATOM 735 O O . ARG A 1 96 ? -35.965 9.826 0.417 1.00 35.94 96 ARG A O 1
ATOM 742 N N . LYS A 1 97 ? -37.191 9.286 -1.409 1.00 39.44 97 LYS A N 1
ATOM 743 C CA . LYS A 1 97 ? -36.754 10.350 -2.316 1.00 39.44 97 LYS A CA 1
ATOM 744 C C . LYS A 1 97 ? -37.431 11.657 -1.898 1.00 39.44 97 LYS A C 1
ATOM 746 O O . LYS A 1 97 ? -38.656 11.671 -1.771 1.00 39.44 97 LYS A O 1
ATOM 751 N N . LEU A 1 98 ? -36.644 12.716 -1.762 1.00 36.22 98 LEU A N 1
ATOM 752 C CA . LEU A 1 98 ? -37.030 14.078 -2.123 1.00 36.22 98 LEU A CA 1
ATOM 753 C C . LEU A 1 98 ? -35.936 14.606 -3.045 1.00 36.22 98 LEU A C 1
ATOM 755 O O . LEU A 1 98 ? -34.753 14.405 -2.692 1.00 36.22 98 LEU A O 1
#

Foldseek 3Di:
DVQVLCCVLPPNRDDDDDDDLVVVLVVVVVVVDDPVVSVVVSCCVPPVPPCPPVDDDCVCCVPVVDDDDDVSVVSVVCSVPPPPPPDDPPPDPDPDDD

Secondary structure (DSSP, 8-state):
-THHHHHHHHSSPPPP----HHHHHHHHHHTT--HHHHHHHHHIIIIISSSTT-S--THHHHHHSSPPPPHHHHHHHHTTS---PPP-----S-----